Protein AF-A0A0D2RZ92-F1 (afdb_monomer_lite)

pLDDT: mean 87.05, std 16.8, range [43.16, 98.31]

Sequence (61 aa):
MILKLDLELLRFLTALHLAAWARQAHVVSYLCKQKADVGAVAMDGMGAIHFATQKGHLEVV

Radius of gyration: 11.23 Å; chains: 1; bounding box: 33×19×22 Å

Organism: Gossypium raimondii (NCBI:txid29730)

Secondary structure (DSSP, 8-state):
--S---TTGGGG--HHHHHHHTT-HHHHHHHHHTT--TT-B-TTS-BHHHHHHHHT-TTT-

Foldseek 3Di:
DPPPPDPPQVVQDDPLLVCLLVLNLVVNVVCVVVVNPQCRATPVRDGSVNSNVVVVSVSND

Structure (mmCIF, N/CA/C/O backbone):
data_AF-A0A0D2RZ92-F1
#
_entry.id   AF-A0A0D2RZ92-F1
#
loop_
_atom_site.group_PDB
_atom_site.id
_atom_site.type_symbol
_atom_site.label_atom_id
_atom_site.label_alt_id
_atom_site.label_comp_id
_atom_site.label_asym_id
_atom_site.label_entity_id
_atom_site.label_seq_id
_atom_site.pdbx_PDB_ins_code
_atom_site.Cartn_x
_atom_site.Cartn_y
_atom_site.Cartn_z
_atom_site.occupancy
_atom_site.B_iso_or_equiv
_atom_site.auth_seq_id
_atom_site.auth_comp_id
_atom_site.auth_asym_id
_atom_site.auth_atom_id
_atom_site.pdbx_PDB_model_num
ATOM 1 N N . MET A 1 1 ? 26.333 -10.237 3.075 1.00 44.22 1 MET A N 1
ATOM 2 C CA . MET A 1 1 ? 25.942 -10.108 1.652 1.00 44.22 1 MET A CA 1
ATOM 3 C C . MET A 1 1 ? 24.602 -9.354 1.497 1.00 44.22 1 MET A C 1
ATOM 5 O O . MET A 1 1 ? 23.737 -9.827 0.786 1.00 44.22 1 MET A O 1
ATOM 9 N N . ILE A 1 2 ? 24.389 -8.198 2.160 1.00 43.16 2 ILE A N 1
ATOM 10 C CA . ILE A 1 2 ? 23.045 -7.547 2.223 1.00 43.16 2 ILE A CA 1
ATOM 11 C C . ILE A 1 2 ? 23.054 -6.044 1.843 1.00 43.16 2 ILE A C 1
ATOM 13 O O . ILE A 1 2 ? 22.013 -5.412 1.791 1.00 43.16 2 ILE A O 1
ATOM 17 N N . LEU A 1 3 ? 24.195 -5.434 1.508 1.00 43.69 3 LEU A N 1
ATOM 18 C CA . LEU A 1 3 ? 24.249 -3.979 1.239 1.00 43.69 3 LEU A CA 1
ATOM 19 C C . LEU A 1 3 ? 24.429 -3.606 -0.239 1.00 43.69 3 LEU A C 1
ATOM 21 O O . LEU A 1 3 ? 24.661 -2.448 -0.559 1.00 43.69 3 LEU A O 1
ATOM 25 N N . LYS A 1 4 ? 24.284 -4.577 -1.145 1.00 48.03 4 LYS A N 1
ATOM 26 C CA . LYS A 1 4 ? 24.250 -4.347 -2.596 1.00 48.03 4 LYS A CA 1
ATOM 27 C C . LYS A 1 4 ? 22.832 -4.560 -3.145 1.00 48.03 4 LYS A C 1
ATOM 29 O O . LYS A 1 4 ? 22.691 -5.078 -4.243 1.00 48.03 4 LYS A O 1
ATOM 34 N N . LEU A 1 5 ? 21.804 -4.236 -2.351 1.00 44.94 5 LEU A N 1
ATOM 35 C CA . LEU A 1 5 ? 20.416 -4.233 -2.818 1.00 44.94 5 LEU A CA 1
ATOM 36 C C . LEU A 1 5 ? 20.243 -3.089 -3.830 1.00 44.94 5 LEU A C 1
ATOM 38 O O . LEU A 1 5 ? 20.147 -1.919 -3.472 1.00 44.94 5 LEU A O 1
ATOM 42 N N . ASP A 1 6 ? 20.269 -3.457 -5.105 1.00 54.22 6 ASP A N 1
ATOM 43 C CA . ASP A 1 6 ? 19.235 -3.066 -6.056 1.00 54.22 6 ASP A CA 1
ATOM 44 C C . ASP A 1 6 ? 18.979 -1.568 -6.296 1.00 54.22 6 ASP A C 1
ATOM 46 O O . ASP A 1 6 ? 17.837 -1.107 -6.298 1.00 54.22 6 ASP A O 1
ATOM 50 N N . LEU A 1 7 ? 20.019 -0.800 -6.634 1.00 53.69 7 LEU A N 1
ATOM 51 C CA . LEU A 1 7 ? 19.832 0.532 -7.238 1.00 53.69 7 LEU A CA 1
ATOM 52 C C . LEU A 1 7 ? 18.932 0.496 -8.494 1.00 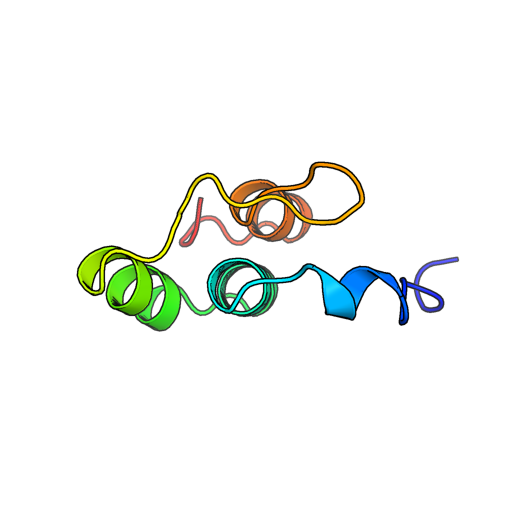53.69 7 LEU A C 1
ATOM 54 O O . LEU A 1 7 ? 18.290 1.490 -8.818 1.00 53.69 7 LEU A O 1
ATOM 58 N N . GLU A 1 8 ? 18.835 -0.654 -9.166 1.00 54.62 8 GLU A N 1
ATOM 59 C CA . GLU A 1 8 ? 17.905 -0.869 -10.278 1.00 54.62 8 GLU A CA 1
ATOM 60 C C . GLU A 1 8 ? 16.455 -1.153 -9.822 1.00 54.62 8 GLU A C 1
ATOM 62 O O . GLU A 1 8 ? 15.534 -0.777 -10.548 1.00 54.62 8 GLU A O 1
ATOM 67 N N . LEU A 1 9 ? 16.198 -1.713 -8.621 1.00 58.88 9 LEU A N 1
ATOM 68 C CA . LEU A 1 9 ? 14.816 -1.940 -8.139 1.00 58.88 9 LEU A CA 1
ATOM 69 C C . LEU A 1 9 ? 14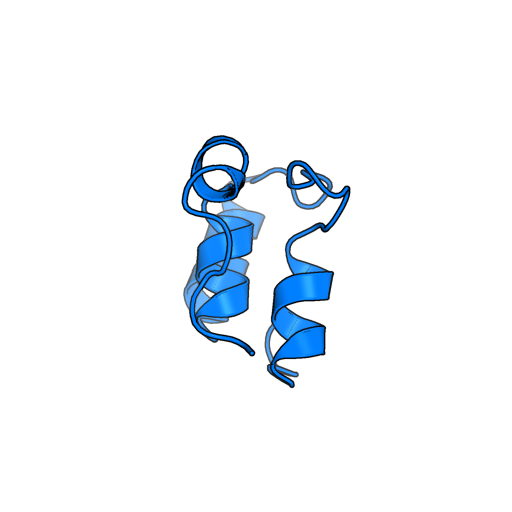.064 -0.642 -7.851 1.00 58.88 9 LEU A C 1
ATOM 71 O O . LEU A 1 9 ? 12.841 -0.623 -7.981 1.00 58.88 9 LEU A O 1
ATOM 75 N N . LEU A 1 10 ? 14.763 0.445 -7.500 1.00 63.28 10 LEU A N 1
ATOM 76 C CA . LEU A 1 10 ? 14.138 1.741 -7.192 1.00 63.28 10 LEU A CA 1
ATOM 77 C C . LEU A 1 10 ? 13.241 2.258 -8.327 1.00 63.28 10 LEU A C 1
ATOM 79 O O . LEU A 1 10 ? 12.303 3.006 -8.066 1.00 63.28 10 LEU A O 1
ATOM 83 N N . ARG A 1 11 ? 13.497 1.845 -9.575 1.00 69.06 11 ARG A N 1
ATOM 84 C CA . ARG A 1 11 ? 12.753 2.293 -10.762 1.00 69.06 11 ARG A CA 1
ATOM 85 C C . ARG A 1 11 ? 11.290 1.840 -10.780 1.00 69.06 11 ARG A C 1
ATOM 87 O O . ARG A 1 11 ? 10.484 2.469 -11.457 1.00 69.06 11 ARG A O 1
ATOM 94 N N . PHE A 1 12 ? 10.953 0.776 -10.052 1.00 84.25 12 PHE A N 1
ATOM 95 C CA . PHE A 1 12 ? 9.611 0.179 -10.048 1.00 84.25 12 PHE A CA 1
ATOM 96 C C . PHE A 1 12 ? 8.952 0.207 -8.665 1.00 84.25 12 PHE A C 1
ATOM 98 O O . PHE A 1 12 ? 7.881 -0.363 -8.473 1.00 84.25 12 PHE A O 1
ATOM 105 N N . LEU A 1 13 ? 9.560 0.894 -7.692 1.00 90.88 13 LEU A N 1
ATOM 106 C CA . LEU A 1 13 ? 8.941 1.088 -6.388 1.00 90.88 13 LEU A CA 1
ATOM 107 C C . LEU A 1 13 ? 7.945 2.245 -6.434 1.00 90.88 13 LEU A C 1
ATOM 109 O O . LEU A 1 13 ? 8.265 3.371 -6.807 1.00 90.88 13 LEU A O 1
ATOM 113 N N . THR A 1 14 ? 6.732 1.972 -5.971 1.00 94.56 14 THR A N 1
ATOM 114 C CA . THR A 1 14 ? 5.752 3.015 -5.648 1.00 94.56 14 THR A CA 1
ATOM 115 C C . THR A 1 14 ? 6.026 3.617 -4.268 1.00 94.56 14 THR A C 1
ATOM 117 O O . THR A 1 14 ? 6.725 3.034 -3.433 1.00 94.56 14 THR A O 1
ATOM 120 N N . ALA A 1 15 ? 5.389 4.755 -3.977 1.00 95.06 15 ALA A N 1
ATOM 121 C CA . ALA A 1 15 ? 5.402 5.348 -2.639 1.00 95.06 15 ALA A CA 1
ATOM 122 C C . ALA A 1 15 ? 4.939 4.360 -1.549 1.00 95.06 15 ALA A C 1
ATOM 124 O O . ALA A 1 15 ? 5.421 4.424 -0.421 1.00 95.06 15 ALA A O 1
ATOM 125 N N . LEU A 1 16 ? 4.057 3.412 -1.893 1.00 96.31 16 LEU A N 1
ATOM 126 C CA . LEU A 1 16 ? 3.563 2.401 -0.963 1.00 96.31 16 LEU A CA 1
ATOM 127 C C . LEU A 1 16 ? 4.657 1.398 -0.568 1.00 96.31 16 LEU A C 1
ATOM 129 O O . LEU A 1 16 ? 4.772 1.073 0.609 1.00 96.31 16 LEU A O 1
ATOM 133 N N . HIS A 1 17 ? 5.508 0.972 -1.509 1.00 95.06 17 HIS A N 1
ATOM 134 C CA . HIS A 1 17 ? 6.651 0.098 -1.213 1.00 95.06 17 HIS A CA 1
ATOM 135 C C . HIS A 1 17 ? 7.645 0.774 -0.267 1.00 95.06 17 HIS A C 1
ATOM 137 O O . HIS A 1 17 ? 8.094 0.175 0.709 1.00 95.06 17 HIS A O 1
ATOM 143 N N . LEU A 1 18 ? 7.960 2.044 -0.537 1.00 94.31 18 LEU A N 1
ATOM 144 C CA . LEU A 1 18 ? 8.893 2.823 0.275 1.00 94.31 18 LEU A CA 1
ATOM 145 C C . LEU A 1 18 ? 8.341 3.066 1.686 1.00 94.31 18 LEU A C 1
ATOM 147 O O . LEU A 1 18 ? 9.057 2.869 2.668 1.00 94.31 18 LEU A O 1
ATOM 151 N N . ALA A 1 19 ? 7.061 3.435 1.801 1.00 96.44 19 ALA A N 1
ATOM 152 C CA . ALA A 1 19 ? 6.396 3.619 3.088 1.00 96.44 19 ALA A CA 1
ATOM 153 C C . ALA A 1 19 ? 6.332 2.308 3.888 1.00 96.44 19 ALA A C 1
ATOM 155 O O . ALA A 1 19 ? 6.575 2.311 5.099 1.00 96.44 19 ALA A O 1
ATOM 156 N N . ALA A 1 20 ? 6.064 1.189 3.205 1.00 96.56 20 ALA A N 1
ATOM 157 C CA . ALA A 1 20 ? 6.042 -0.131 3.811 1.00 96.56 20 ALA A CA 1
ATOM 158 C C . ALA A 1 20 ? 7.419 -0.550 4.324 1.00 96.56 20 ALA A C 1
ATOM 160 O O . ALA A 1 20 ? 7.529 -0.951 5.474 1.00 96.56 20 ALA A O 1
ATOM 161 N N . TRP A 1 21 ? 8.483 -0.370 3.538 1.00 94.56 21 TRP A N 1
ATOM 162 C CA . TRP A 1 21 ? 9.860 -0.632 3.970 1.00 94.56 21 TRP A CA 1
ATOM 163 C C . TRP A 1 21 ? 10.288 0.223 5.174 1.00 94.56 21 TRP A C 1
ATOM 165 O O . TRP A 1 21 ? 10.996 -0.251 6.067 1.00 94.56 21 TRP A O 1
ATOM 175 N N . ALA A 1 22 ? 9.848 1.483 5.211 1.00 94.81 22 ALA A N 1
ATOM 176 C CA . ALA A 1 22 ? 10.226 2.469 6.221 1.00 94.81 22 ALA A CA 1
ATOM 177 C C . ALA A 1 22 ? 9.389 2.421 7.517 1.00 94.81 22 ALA A C 1
ATOM 179 O O . ALA A 1 22 ? 9.564 3.292 8.370 1.00 94.81 22 ALA A O 1
ATOM 180 N N . ARG A 1 23 ? 8.488 1.439 7.682 1.00 97.00 23 ARG A N 1
ATOM 181 C CA . ARG A 1 23 ? 7.584 1.313 8.845 1.00 97.00 23 ARG A CA 1
ATOM 182 C C . ARG A 1 23 ? 6.659 2.527 9.046 1.00 97.00 23 ARG A C 1
ATOM 184 O O . ARG A 1 23 ? 6.345 2.930 10.164 1.00 97.00 23 ARG A O 1
ATOM 191 N N . GLN A 1 24 ? 6.216 3.153 7.956 1.00 97.81 24 GLN A N 1
ATOM 192 C CA . GLN A 1 24 ? 5.398 4.369 8.002 1.00 97.81 24 GLN A CA 1
ATOM 193 C C . GLN A 1 24 ? 3.904 4.060 7.832 1.00 97.81 24 GLN A C 1
ATOM 195 O O . GLN A 1 24 ? 3.285 4.468 6.850 1.00 97.81 24 GLN A O 1
ATOM 200 N N . ALA A 1 25 ? 3.291 3.374 8.803 1.00 97.44 25 ALA A N 1
ATOM 201 C CA . ALA A 1 25 ? 1.881 2.958 8.724 1.00 97.44 25 ALA A CA 1
ATOM 202 C C . ALA A 1 25 ? 0.894 4.112 8.453 1.00 97.44 25 ALA A C 1
ATOM 204 O O . ALA A 1 25 ? -0.077 3.954 7.714 1.00 97.44 25 ALA A O 1
ATOM 205 N N . HIS A 1 26 ? 1.162 5.309 8.986 1.00 98.06 26 HIS A N 1
ATOM 206 C CA . HIS A 1 26 ? 0.335 6.489 8.721 1.00 98.06 26 HIS A CA 1
ATOM 207 C C . HIS A 1 26 ? 0.391 6.928 7.247 1.00 98.06 26 HIS A C 1
ATOM 209 O O . HIS A 1 26 ? -0.641 7.286 6.679 1.00 98.06 26 HIS A O 1
ATOM 215 N N . VAL A 1 27 ? 1.566 6.854 6.610 1.00 98.00 27 VAL A N 1
ATOM 216 C CA . VAL A 1 27 ? 1.738 7.155 5.181 1.00 98.00 27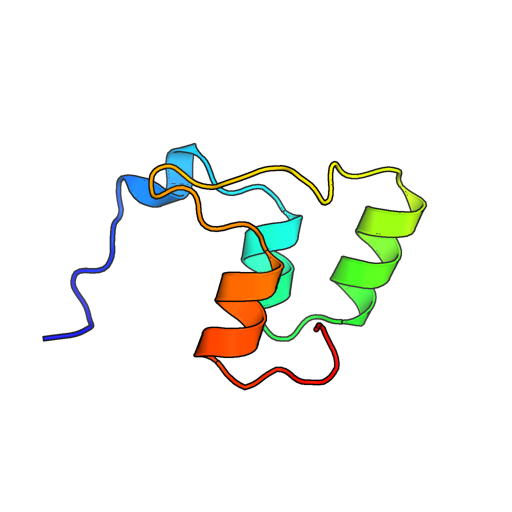 VAL A CA 1
ATOM 217 C C . VAL A 1 27 ? 1.081 6.077 4.331 1.00 98.00 27 VAL A C 1
ATOM 219 O O . VAL A 1 27 ? 0.385 6.412 3.380 1.00 98.00 27 VAL A O 1
ATOM 222 N N . VAL A 1 28 ? 1.217 4.802 4.701 1.00 97.62 28 VAL A N 1
ATOM 223 C CA . VAL A 1 28 ? 0.518 3.693 4.030 1.00 97.62 28 VAL A CA 1
ATOM 224 C C . VAL A 1 28 ? -0.995 3.925 4.056 1.00 97.62 28 VAL A C 1
ATOM 226 O O . VAL A 1 28 ? -1.633 3.940 3.007 1.00 97.62 28 VAL A O 1
ATOM 229 N N . SER A 1 29 ? -1.567 4.219 5.230 1.00 97.69 29 SER A N 1
ATOM 230 C CA . SER A 1 29 ? -2.996 4.528 5.367 1.00 97.69 29 SER A CA 1
ATOM 231 C C . SER A 1 29 ? -3.413 5.747 4.538 1.00 97.69 29 SER A C 1
ATOM 233 O O . SER A 1 29 ? -4.456 5.726 3.881 1.00 97.69 29 SER A O 1
ATOM 235 N N . TYR A 1 30 ? -2.599 6.805 4.535 1.00 98.31 30 TYR A N 1
ATOM 236 C CA . TYR A 1 30 ? -2.845 7.989 3.717 1.00 98.31 30 TYR A CA 1
ATOM 237 C C . TYR A 1 30 ? -2.861 7.650 2.220 1.00 98.31 30 TYR A C 1
ATOM 239 O O . TYR A 1 30 ? -3.811 8.007 1.529 1.00 98.31 30 TYR A O 1
ATOM 247 N N . LEU A 1 31 ? -1.867 6.912 1.724 1.00 97.88 31 LEU A N 1
ATOM 248 C CA . LEU A 1 31 ? -1.772 6.507 0.321 1.00 97.88 31 LEU A CA 1
ATOM 249 C C . LEU A 1 31 ? -2.948 5.613 -0.098 1.00 97.88 31 LEU A C 1
ATOM 251 O O . LEU A 1 31 ? -3.540 5.850 -1.150 1.00 97.88 31 LEU A O 1
ATOM 255 N N . CYS A 1 32 ? -3.359 4.660 0.744 1.00 96.00 32 CYS A N 1
ATOM 256 C CA . CYS A 1 32 ? -4.548 3.841 0.494 1.00 96.00 32 CYS A CA 1
ATOM 257 C C . CYS A 1 32 ? -5.820 4.700 0.382 1.00 96.00 32 CYS A C 1
ATOM 259 O O . CYS A 1 32 ? -6.631 4.493 -0.520 1.00 96.00 32 CYS A O 1
ATOM 261 N N . LYS A 1 33 ? -5.980 5.721 1.239 1.00 97.75 33 LYS A N 1
ATOM 262 C CA . LYS A 1 33 ? -7.098 6.682 1.142 1.00 97.75 33 LYS A CA 1
ATOM 263 C C . LYS A 1 33 ? -7.058 7.502 -0.150 1.00 97.75 33 LYS A C 1
ATOM 265 O O . LYS A 1 33 ? -8.112 7.827 -0.687 1.00 97.75 33 LYS A O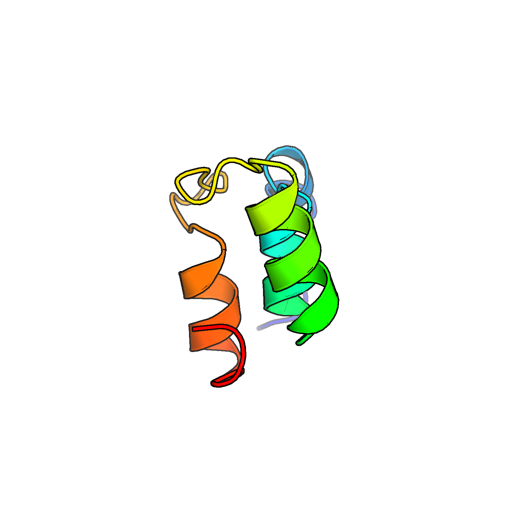 1
ATOM 270 N N . GLN A 1 34 ? -5.864 7.797 -0.666 1.00 98.06 34 GLN A N 1
ATOM 271 C CA . GLN A 1 34 ? -5.668 8.460 -1.961 1.00 98.06 34 GLN A CA 1
ATOM 272 C C . GLN A 1 34 ? -5.792 7.509 -3.164 1.00 98.06 34 GLN A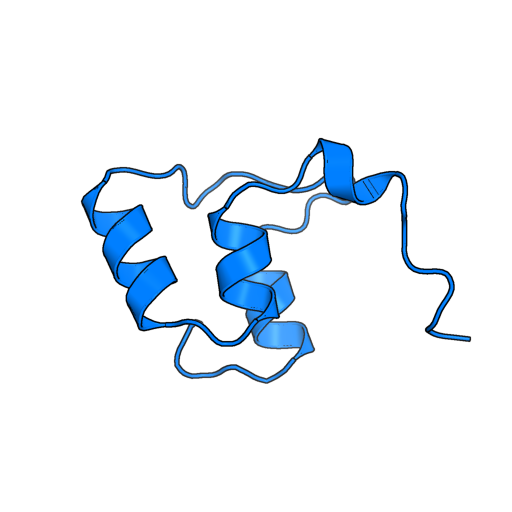 C 1
ATOM 274 O O . GLN A 1 34 ? -5.465 7.901 -4.281 1.00 98.06 34 GLN A O 1
ATOM 279 N N . LYS A 1 35 ? -6.286 6.277 -2.964 1.00 96.44 35 LYS A N 1
ATOM 280 C CA . LYS A 1 35 ? -6.444 5.255 -4.011 1.00 96.44 35 LYS A CA 1
ATOM 281 C C . LYS A 1 35 ? -5.121 4.872 -4.686 1.00 96.44 35 LYS A C 1
ATOM 283 O O . LYS A 1 35 ? -5.107 4.569 -5.877 1.00 96.44 35 LYS A O 1
ATOM 288 N N . ALA A 1 36 ? -4.014 4.890 -3.938 1.00 95.81 36 ALA A N 1
ATOM 289 C CA . ALA A 1 36 ? -2.774 4.285 -4.407 1.00 95.81 36 ALA A CA 1
ATOM 290 C C . ALA A 1 36 ? -3.017 2.814 -4.775 1.00 95.81 36 ALA A C 1
ATOM 292 O O . ALA A 1 36 ? -3.765 2.114 -4.089 1.00 95.81 36 ALA A O 1
ATOM 293 N N . ASP A 1 37 ? -2.376 2.352 -5.846 1.00 95.31 37 ASP A N 1
ATOM 294 C CA . ASP A 1 37 ? -2.476 0.960 -6.270 1.00 95.31 37 ASP A CA 1
ATOM 295 C C . ASP A 1 37 ? -1.745 0.048 -5.274 1.00 95.31 37 ASP A C 1
ATOM 297 O O . ASP A 1 37 ? -0.515 -0.031 -5.251 1.00 95.31 37 ASP A O 1
ATOM 301 N N . VAL A 1 38 ? -2.524 -0.623 -4.424 1.00 94.38 38 VAL A N 1
ATOM 302 C CA . VAL A 1 38 ? -2.029 -1.593 -3.438 1.00 94.38 38 VAL A CA 1
ATOM 303 C C . VAL A 1 38 ? -1.559 -2.901 -4.079 1.00 94.38 38 VAL A C 1
ATOM 305 O O . VAL A 1 38 ? -0.830 -3.655 -3.439 1.00 94.38 38 VAL A O 1
ATOM 308 N N . GLY A 1 39 ? -1.966 -3.167 -5.325 1.00 94.50 39 GLY A N 1
ATOM 309 C CA . GLY A 1 39 ? -1.560 -4.331 -6.108 1.00 94.50 39 GLY A CA 1
ATOM 310 C C . GLY A 1 39 ? -0.298 -4.101 -6.938 1.00 94.50 39 GLY A C 1
ATOM 311 O O . GLY A 1 39 ? 0.179 -5.040 -7.572 1.00 94.50 39 GLY A O 1
ATOM 312 N N . ALA A 1 40 ? 0.255 -2.884 -6.931 1.00 94.25 40 ALA A N 1
ATOM 313 C CA . ALA A 1 40 ? 1.491 -2.581 -7.633 1.00 94.25 40 ALA A CA 1
ATOM 314 C C . ALA A 1 40 ? 2.641 -3.451 -7.108 1.00 94.25 40 ALA A C 1
ATOM 316 O O . ALA A 1 40 ? 2.814 -3.615 -5.897 1.00 94.25 40 ALA A O 1
ATOM 317 N N . VAL A 1 41 ? 3.452 -3.960 -8.033 1.00 92.81 41 VAL A N 1
ATOM 318 C CA . VAL A 1 41 ? 4.599 -4.825 -7.745 1.00 92.81 41 VAL A CA 1
ATOM 319 C C . VAL A 1 41 ? 5.898 -4.193 -8.232 1.00 92.81 41 VAL A C 1
ATOM 321 O O . VAL A 1 41 ? 5.924 -3.520 -9.264 1.00 92.81 41 VAL A O 1
ATOM 324 N N . ALA A 1 42 ? 6.978 -4.423 -7.489 1.00 89.88 42 ALA A N 1
ATOM 325 C CA . ALA A 1 42 ? 8.340 -4.111 -7.903 1.00 89.88 42 ALA A CA 1
ATOM 326 C C . ALA A 1 42 ? 8.823 -5.052 -9.030 1.00 89.88 42 ALA A C 1
ATOM 328 O O . ALA A 1 42 ? 8.110 -5.964 -9.453 1.00 89.88 42 ALA A O 1
ATOM 329 N N . MET A 1 43 ? 10.053 -4.848 -9.523 1.00 86.75 43 MET A N 1
ATOM 330 C CA . MET A 1 43 ? 10.611 -5.642 -10.637 1.00 86.75 43 MET A CA 1
ATOM 331 C C . MET A 1 43 ? 10.662 -7.148 -10.381 1.00 86.75 43 MET A C 1
ATOM 333 O O . MET A 1 43 ? 10.564 -7.938 -11.313 1.00 86.75 43 MET A O 1
ATOM 337 N N . ASP A 1 44 ? 10.850 -7.541 -9.131 1.00 86.19 44 ASP A N 1
ATOM 338 C CA . ASP A 1 44 ? 10.923 -8.930 -8.682 1.00 86.19 44 ASP A CA 1
ATOM 339 C C . ASP A 1 44 ? 9.543 -9.521 -8.342 1.00 86.19 44 ASP A C 1
ATOM 341 O O . ASP A 1 44 ? 9.450 -10.628 -7.814 1.00 86.19 44 ASP A O 1
ATOM 345 N N . GLY A 1 45 ? 8.460 -8.794 -8.641 1.00 90.88 45 GLY A N 1
ATOM 346 C CA . GLY A 1 45 ? 7.094 -9.192 -8.313 1.00 90.88 45 GLY A CA 1
ATOM 347 C C . GLY A 1 45 ? 6.703 -8.919 -6.858 1.00 90.88 45 GLY A C 1
ATOM 348 O O . GLY A 1 45 ? 5.594 -9.270 -6.451 1.00 90.88 45 GLY A O 1
ATOM 349 N N . MET A 1 46 ? 7.564 -8.283 -6.056 1.00 92.62 46 MET A N 1
ATOM 350 C CA . MET A 1 46 ? 7.241 -7.974 -4.667 1.00 92.62 46 MET A CA 1
ATOM 351 C C . MET A 1 46 ? 6.344 -6.737 -4.574 1.00 92.62 46 MET A C 1
ATOM 353 O O . MET A 1 46 ? 6.769 -5.627 -4.872 1.00 92.62 46 MET A O 1
ATOM 357 N N . GLY A 1 47 ? 5.109 -6.914 -4.104 1.00 94.62 47 GLY A N 1
ATOM 358 C CA . GLY A 1 47 ? 4.260 -5.810 -3.635 1.00 94.62 47 GLY A CA 1
ATOM 359 C C . GLY A 1 47 ? 4.684 -5.241 -2.272 1.00 94.62 47 GLY A C 1
ATOM 360 O O . GLY A 1 47 ? 5.441 -5.874 -1.532 1.00 94.62 47 GLY A O 1
ATOM 361 N N . ALA A 1 48 ? 4.132 -4.082 -1.899 1.00 95.38 48 ALA A N 1
ATOM 362 C CA . ALA A 1 48 ? 4.454 -3.361 -0.658 1.00 95.38 48 ALA A CA 1
ATOM 363 C C . ALA A 1 48 ? 4.355 -4.220 0.622 1.00 95.38 48 ALA A C 1
ATOM 365 O O . ALA A 1 48 ? 5.179 -4.076 1.525 1.00 95.38 48 ALA A O 1
ATOM 366 N N . ILE A 1 49 ? 3.407 -5.163 0.680 1.00 95.25 49 ILE A N 1
ATOM 367 C CA . ILE A 1 49 ? 3.248 -6.079 1.820 1.00 95.25 49 ILE A CA 1
ATOM 368 C C . ILE A 1 49 ? 4.482 -6.962 2.040 1.00 95.25 49 ILE A C 1
ATOM 370 O O . ILE A 1 49 ? 4.917 -7.130 3.174 1.00 95.25 49 ILE A O 1
ATOM 374 N N . HIS A 1 50 ? 5.127 -7.447 0.973 1.00 95.00 50 HIS A N 1
ATOM 375 C CA . HIS A 1 50 ? 6.322 -8.282 1.101 1.00 95.00 50 HIS A CA 1
ATOM 376 C C . HIS A 1 50 ? 7.483 -7.509 1.740 1.00 95.00 50 HIS A C 1
ATOM 378 O O . HIS A 1 50 ? 8.225 -8.069 2.547 1.00 95.00 50 HIS A O 1
ATOM 384 N N . PHE A 1 51 ? 7.611 -6.212 1.429 1.00 9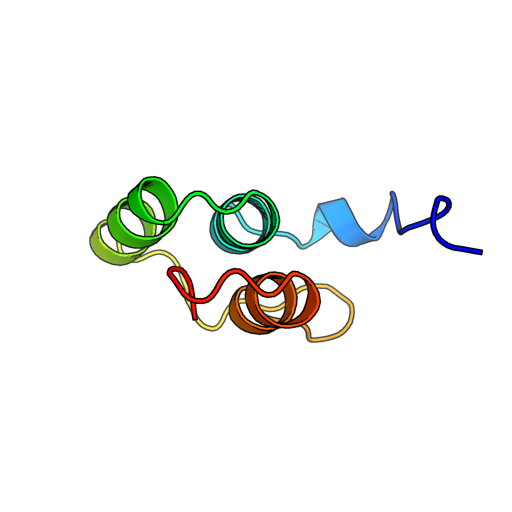3.44 51 PHE A N 1
ATOM 385 C CA . PHE A 1 51 ? 8.608 -5.328 2.040 1.00 93.44 51 PHE A CA 1
ATOM 386 C C . PHE A 1 51 ? 8.347 -5.161 3.545 1.00 93.44 51 PHE A C 1
ATOM 388 O O . PHE A 1 51 ? 9.283 -5.263 4.340 1.00 93.44 51 PHE A O 1
ATOM 395 N N . ALA A 1 52 ? 7.088 -4.954 3.947 1.00 95.56 52 ALA A N 1
ATOM 396 C CA . ALA A 1 52 ? 6.709 -4.866 5.358 1.00 95.56 52 ALA A CA 1
ATOM 397 C C . ALA A 1 52 ? 6.949 -6.188 6.106 1.00 95.56 52 ALA A C 1
ATOM 399 O O . ALA A 1 52 ? 7.564 -6.189 7.175 1.00 95.56 52 ALA A O 1
ATOM 400 N N . THR A 1 53 ? 6.540 -7.321 5.525 1.00 96.50 53 THR A N 1
ATOM 401 C CA . THR A 1 53 ? 6.714 -8.651 6.122 1.00 96.50 53 THR A CA 1
ATOM 402 C C . THR A 1 53 ? 8.188 -9.014 6.287 1.00 96.50 53 THR A C 1
ATOM 404 O O . THR A 1 53 ? 8.578 -9.459 7.364 1.00 96.50 53 THR A O 1
ATOM 407 N N . GLN A 1 54 ? 9.038 -8.768 5.280 1.00 92.88 54 GLN A N 1
ATOM 408 C CA . GLN A 1 54 ? 10.479 -9.054 5.364 1.00 92.88 54 GLN A CA 1
ATOM 409 C C . GLN A 1 54 ? 11.161 -8.290 6.514 1.00 92.88 54 GLN A C 1
ATOM 411 O O . GLN A 1 54 ? 12.160 -8.753 7.066 1.00 92.88 54 GLN A O 1
ATOM 416 N N . LYS A 1 55 ? 10.632 -7.119 6.882 1.00 90.81 55 LYS A N 1
ATOM 417 C CA . LYS A 1 55 ? 11.155 -6.282 7.969 1.00 90.81 55 LYS A CA 1
ATOM 418 C C . LYS A 1 55 ? 10.455 -6.481 9.314 1.00 90.81 55 LYS A C 1
ATOM 420 O O . LYS A 1 55 ? 10.944 -5.952 10.308 1.00 90.81 55 LYS A O 1
ATOM 425 N N . GLY A 1 56 ? 9.361 -7.242 9.358 1.00 95.31 56 GLY A N 1
ATOM 426 C CA . GLY A 1 56 ? 8.573 -7.457 10.574 1.00 95.31 56 GLY A CA 1
ATOM 427 C C . GLY A 1 56 ? 7.722 -6.253 10.990 1.00 95.31 56 GLY A C 1
ATOM 428 O O . GLY A 1 56 ? 7.406 -6.108 12.168 1.00 95.31 56 GLY A O 1
ATOM 429 N N . HIS A 1 57 ? 7.354 -5.388 10.044 1.00 96.81 57 HIS A N 1
ATOM 430 C CA . HIS A 1 57 ? 6.543 -4.190 10.291 1.00 96.81 57 HIS A CA 1
ATOM 431 C C . HIS A 1 57 ? 5.053 -4.544 10.346 1.00 96.81 57 HIS A C 1
ATOM 433 O O . HIS A 1 57 ? 4.302 -4.277 9.408 1.00 96.81 57 HIS A O 1
ATOM 439 N N . LEU A 1 58 ? 4.640 -5.203 11.431 1.00 95.19 58 LEU A N 1
ATOM 440 C CA . LEU A 1 58 ? 3.287 -5.746 11.622 1.00 95.19 58 LEU A CA 1
ATOM 441 C C . LEU A 1 58 ? 2.175 -4.695 11.524 1.00 95.19 58 LEU A C 1
ATOM 443 O O . LEU A 1 58 ? 1.053 -5.036 11.185 1.00 95.19 58 LEU A O 1
ATOM 447 N N . GLU A 1 59 ? 2.464 -3.428 11.807 1.00 95.75 59 GLU A N 1
ATOM 448 C CA . GLU A 1 59 ? 1.497 -2.334 11.694 1.00 95.75 59 GLU A CA 1
ATOM 449 C C . GLU A 1 59 ? 1.174 -1.930 10.244 1.00 95.75 59 GLU A C 1
ATOM 451 O O . GLU A 1 59 ? 0.276 -1.118 10.021 1.00 95.75 59 GLU A O 1
ATOM 456 N N . VAL A 1 60 ? 1.935 -2.440 9.269 1.00 94.69 60 VAL A N 1
ATOM 457 C CA . VAL A 1 60 ? 1.747 -2.186 7.832 1.00 94.69 60 VAL A CA 1
ATOM 458 C C . VAL A 1 60 ? 1.108 -3.375 7.098 1.00 94.69 60 VAL A C 1
ATOM 460 O O . VAL A 1 60 ? 0.471 -3.150 6.069 1.00 94.69 60 VAL A O 1
ATOM 463 N N . VAL A 1 61 ? 1.314 -4.607 7.583 1.00 90.94 61 VAL A N 1
ATOM 464 C CA . VAL A 1 61 ? 0.821 -5.863 6.971 1.00 90.94 61 VAL A CA 1
ATOM 465 C C . VAL A 1 61 ? -0.697 -5.965 7.087 1.00 90.94 61 VAL A C 1
ATOM 467 O O . VAL A 1 61 ? -1.322 -6.298 6.057 1.00 90.94 61 VAL A O 1
#

InterPro domains:
  IPR002110 Ankyrin repeat [PF12796] (13-61)
  IPR036770 Ankyrin repeat-containing domain superfamily [G3DSA:1.25.40.20] (13-61)
  IPR036770 Ankyrin repeat-containing domain superfamily [SSF48403] (13-61)